Protein AF-A0A2I0CL97-F1 (afdb_monomer)

Structure (mmCIF, N/CA/C/O backbone):
data_AF-A0A2I0CL97-F1
#
_entry.id   AF-A0A2I0CL97-F1
#
loop_
_atom_site.group_PDB
_atom_site.id
_atom_site.type_symbol
_atom_site.label_atom_id
_atom_site.label_alt_id
_atom_site.label_comp_id
_atom_site.label_asym_id
_atom_site.label_entity_id
_atom_site.label_seq_id
_atom_site.pdbx_PDB_ins_code
_atom_site.Cartn_x
_atom_site.Cartn_y
_atom_site.Cartn_z
_atom_site.occupancy
_atom_site.B_iso_or_equiv
_atom_site.auth_seq_id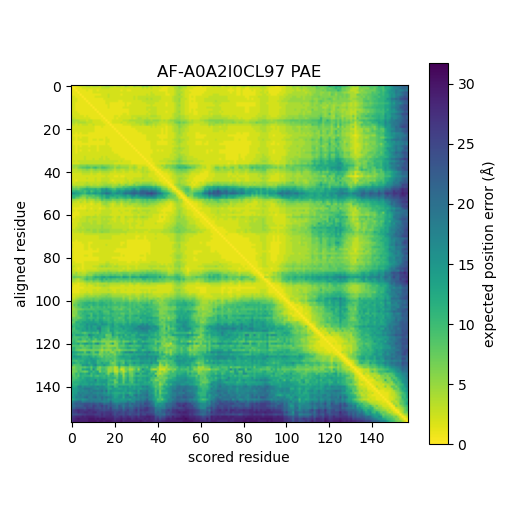
_atom_site.auth_comp_id
_atom_site.auth_asym_id
_atom_site.auth_atom_id
_atom_site.pdbx_PDB_model_num
ATOM 1 N N . MET A 1 1 ? -5.458 5.641 2.403 1.00 88.88 1 MET A N 1
ATOM 2 C CA . MET A 1 1 ? -4.136 5.171 2.868 1.00 88.88 1 MET A CA 1
ATOM 3 C C . MET A 1 1 ? -3.119 5.405 1.767 1.00 88.88 1 MET A C 1
ATOM 5 O O . MET A 1 1 ? -3.403 5.062 0.628 1.00 88.88 1 MET A O 1
ATOM 9 N N . THR A 1 2 ? -1.947 5.927 2.115 1.00 91.69 2 THR A N 1
ATOM 10 C CA . THR A 1 2 ? -0.784 6.058 1.229 1.00 91.69 2 THR A CA 1
ATOM 11 C C . THR A 1 2 ? 0.418 5.403 1.898 1.00 91.69 2 THR A C 1
ATOM 13 O O . THR A 1 2 ? 0.693 5.695 3.064 1.00 91.69 2 THR A O 1
ATOM 16 N N . ILE A 1 3 ? 1.150 4.548 1.183 1.00 94.31 3 ILE A N 1
ATOM 17 C CA . ILE A 1 3 ? 2.404 3.950 1.671 1.00 94.31 3 ILE A CA 1
ATOM 18 C C . ILE A 1 3 ? 3.510 4.252 0.671 1.00 94.31 3 ILE A C 1
ATOM 20 O O . ILE A 1 3 ? 3.466 3.815 -0.477 1.00 94.31 3 ILE A O 1
ATOM 24 N N . ARG A 1 4 ? 4.517 4.988 1.131 1.00 93.38 4 ARG A N 1
ATOM 25 C CA . ARG A 1 4 ? 5.754 5.263 0.404 1.00 93.38 4 ARG A CA 1
ATOM 26 C C . ARG A 1 4 ? 6.757 4.184 0.771 1.00 93.38 4 ARG A C 1
ATOM 28 O O . ARG A 1 4 ? 7.040 3.986 1.950 1.00 93.38 4 ARG A O 1
ATOM 35 N N . LEU A 1 5 ? 7.240 3.459 -0.229 1.00 93.56 5 LEU A N 1
ATOM 36 C CA . LEU A 1 5 ? 8.082 2.293 -0.004 1.00 93.56 5 LEU A CA 1
ATOM 37 C C . LEU A 1 5 ? 9.538 2.712 0.195 1.00 93.56 5 LEU A C 1
ATOM 39 O O . LEU A 1 5 ? 10.012 3.676 -0.411 1.00 93.56 5 LEU A O 1
ATOM 43 N N . ASP A 1 6 ? 10.269 1.959 1.013 1.00 92.44 6 ASP A N 1
ATOM 44 C CA . ASP A 1 6 ? 11.727 2.034 0.963 1.00 92.44 6 ASP A CA 1
ATOM 45 C C . ASP A 1 6 ? 12.273 1.363 -0.310 1.00 92.44 6 ASP A C 1
ATOM 47 O O . ASP A 1 6 ? 11.593 0.569 -0.971 1.00 92.44 6 ASP A O 1
ATOM 51 N N . HIS A 1 7 ? 13.522 1.684 -0.664 1.00 92.38 7 HIS A N 1
ATOM 52 C CA . HIS A 1 7 ? 14.179 1.145 -1.862 1.00 92.38 7 HIS A CA 1
ATOM 53 C C . HIS A 1 7 ? 14.179 -0.381 -1.898 1.00 92.38 7 HIS A C 1
ATOM 55 O O . HIS A 1 7 ? 13.858 -0.978 -2.921 1.00 92.38 7 HIS A O 1
ATOM 61 N N . ARG A 1 8 ? 14.489 -1.032 -0.774 1.00 93.50 8 ARG A N 1
ATOM 62 C CA . ARG A 1 8 ? 14.600 -2.493 -0.716 1.00 93.50 8 ARG A CA 1
ATOM 63 C C . ARG A 1 8 ? 13.260 -3.164 -1.008 1.00 93.50 8 ARG A C 1
ATOM 65 O O . ARG A 1 8 ? 13.212 -4.138 -1.759 1.00 93.50 8 ARG A O 1
ATOM 72 N N . THR A 1 9 ? 12.191 -2.673 -0.397 1.00 95.12 9 THR A N 1
ATOM 73 C CA . THR A 1 9 ? 10.834 -3.195 -0.550 1.00 95.12 9 THR A CA 1
ATOM 74 C C . THR A 1 9 ? 10.315 -2.929 -1.955 1.00 95.12 9 THR A C 1
ATOM 76 O O . THR A 1 9 ? 9.771 -3.836 -2.584 1.00 95.12 9 THR A O 1
ATOM 79 N N . ALA A 1 10 ? 10.533 -1.723 -2.480 1.00 93.62 10 ALA A N 1
ATOM 80 C CA . ALA A 1 10 ? 10.103 -1.360 -3.820 1.00 93.62 10 ALA A CA 1
ATOM 81 C C . ALA A 1 10 ? 10.778 -2.209 -4.907 1.00 93.62 10 ALA A C 1
ATOM 83 O O . ALA A 1 10 ? 10.079 -2.793 -5.735 1.00 93.62 10 ALA A O 1
ATOM 84 N N . THR A 1 11 ? 12.105 -2.361 -4.864 1.00 93.12 11 THR A N 1
ATOM 85 C CA . THR A 1 11 ? 12.846 -3.203 -5.816 1.00 93.12 11 THR A CA 1
ATOM 86 C C . THR A 1 11 ? 12.352 -4.648 -5.771 1.00 93.12 11 THR A C 1
ATOM 88 O O . THR A 1 11 ? 11.984 -5.213 -6.798 1.00 93.12 11 THR A O 1
ATOM 91 N N . LYS A 1 12 ? 12.215 -5.229 -4.569 1.00 94.38 12 LYS A N 1
ATOM 92 C CA . LYS A 1 12 ? 11.684 -6.594 -4.409 1.00 94.38 12 LYS A CA 1
ATOM 93 C C . LYS A 1 12 ? 10.266 -6.754 -4.953 1.00 94.38 12 LYS A C 1
ATOM 95 O O . LYS A 1 12 ? 9.942 -7.808 -5.499 1.00 94.38 12 LYS A O 1
ATOM 100 N N . ALA A 1 13 ? 9.416 -5.741 -4.789 1.00 92.81 13 ALA A N 1
ATOM 101 C CA . ALA A 1 13 ? 8.069 -5.761 -5.339 1.00 92.81 13 ALA A CA 1
ATOM 102 C C . ALA A 1 13 ? 8.103 -5.764 -6.875 1.00 92.81 13 ALA A C 1
ATOM 104 O O . ALA A 1 13 ? 7.403 -6.564 -7.497 1.00 92.81 13 ALA A O 1
ATOM 105 N N . LEU A 1 14 ? 8.926 -4.914 -7.493 1.00 90.44 14 LEU A N 1
ATOM 106 C CA . LEU A 1 14 ? 9.052 -4.831 -8.953 1.00 90.44 14 LEU A CA 1
ATOM 107 C C . LEU A 1 14 ? 9.566 -6.141 -9.567 1.00 90.44 14 LEU A C 1
ATOM 109 O O . LEU A 1 14 ? 9.022 -6.585 -10.581 1.00 90.44 14 LEU A O 1
ATOM 113 N N . ASP A 1 15 ? 10.508 -6.801 -8.893 1.00 90.38 15 ASP A N 1
ATOM 114 C CA . ASP A 1 15 ? 11.083 -8.086 -9.310 1.00 90.38 15 ASP A CA 1
ATOM 115 C C . ASP A 1 15 ? 10.166 -9.291 -9.025 1.00 90.38 15 ASP A C 1
ATOM 117 O O . ASP A 1 15 ? 10.426 -10.421 -9.457 1.00 90.38 15 ASP A O 1
ATOM 121 N N . ALA A 1 16 ? 9.071 -9.095 -8.285 1.00 89.75 16 ALA A N 1
ATOM 122 C CA . ALA A 1 16 ? 8.218 -10.193 -7.862 1.00 89.75 16 ALA A CA 1
ATOM 123 C C . ALA A 1 16 ? 7.533 -10.880 -9.055 1.00 89.75 16 ALA A C 1
ATOM 125 O O . ALA A 1 16 ? 6.811 -10.267 -9.848 1.00 89.75 16 ALA A O 1
ATOM 126 N N . LYS A 1 17 ? 7.657 -12.215 -9.126 1.00 85.88 17 LYS A N 1
ATOM 127 C CA . LYS A 1 17 ? 7.093 -13.040 -10.214 1.00 85.88 17 LYS A CA 1
ATOM 128 C C . LYS A 1 17 ? 5.592 -12.809 -10.432 1.00 85.88 17 LYS A C 1
ATOM 130 O O . LYS A 1 17 ? 5.160 -12.630 -11.571 1.00 85.88 17 LYS A O 1
ATOM 135 N N . ARG A 1 18 ? 4.816 -12.759 -9.339 1.00 81.25 18 ARG A N 1
ATOM 136 C CA . ARG A 1 18 ? 3.354 -12.529 -9.339 1.00 81.25 18 ARG A CA 1
ATOM 137 C C . ARG A 1 18 ? 2.963 -11.048 -9.479 1.00 81.25 18 ARG A C 1
ATOM 139 O O . ARG A 1 18 ? 1.779 -10.728 -9.452 1.00 81.25 18 ARG A O 1
ATOM 146 N N . GLY A 1 19 ? 3.941 -10.162 -9.658 1.00 84.19 19 GLY A N 1
ATOM 147 C CA . GLY A 1 19 ? 3.767 -8.719 -9.770 1.00 84.19 19 GLY A CA 1
ATOM 148 C C . GLY A 1 19 ? 3.870 -7.981 -8.429 1.00 84.19 19 GLY A C 1
ATOM 149 O O . GLY A 1 19 ? 3.646 -8.581 -7.373 1.00 84.19 19 GLY A O 1
ATOM 150 N N . PRO A 1 20 ? 4.179 -6.672 -8.476 1.00 89.62 20 PRO A N 1
ATOM 151 C CA . PRO A 1 20 ? 4.404 -5.851 -7.288 1.00 89.62 20 PRO A CA 1
ATOM 152 C C . PRO A 1 20 ? 3.162 -5.735 -6.412 1.00 89.62 20 PRO A C 1
ATOM 154 O O . PRO A 1 20 ? 3.270 -5.846 -5.196 1.00 89.62 20 PRO A O 1
ATOM 157 N N . ALA A 1 21 ? 1.980 -5.607 -7.017 1.00 88.81 21 ALA A N 1
ATOM 158 C CA . ALA A 1 21 ? 0.724 -5.485 -6.288 1.00 88.81 21 ALA A CA 1
ATOM 159 C C . ALA A 1 21 ? 0.457 -6.729 -5.418 1.00 88.81 21 ALA A C 1
ATOM 161 O O . ALA A 1 21 ? 0.301 -6.622 -4.208 1.00 88.81 21 ALA A O 1
ATOM 162 N N . ASN A 1 22 ? 0.552 -7.935 -5.990 1.00 87.19 22 ASN A N 1
ATOM 163 C CA . ASN A 1 22 ? 0.417 -9.183 -5.226 1.00 87.19 22 ASN A CA 1
ATOM 164 C C . ASN A 1 22 ? 1.483 -9.335 -4.130 1.00 87.19 22 ASN A C 1
ATOM 166 O O . ASN A 1 22 ? 1.195 -9.838 -3.044 1.00 87.19 22 ASN A O 1
ATOM 170 N N . HIS A 1 23 ? 2.724 -8.927 -4.408 1.00 92.25 23 HIS A N 1
ATOM 171 C CA . HIS A 1 23 ? 3.802 -8.994 -3.424 1.00 92.25 23 HIS A CA 1
ATOM 172 C C . HIS A 1 23 ? 3.514 -8.106 -2.209 1.00 92.25 23 HIS A C 1
ATOM 174 O O . HIS A 1 23 ? 3.578 -8.573 -1.069 1.00 92.25 23 HIS A O 1
ATOM 180 N N . LEU A 1 24 ? 3.158 -6.847 -2.466 1.00 94.81 24 LEU A N 1
ATOM 181 C CA . LEU A 1 24 ? 2.866 -5.848 -1.443 1.00 94.81 24 LEU A CA 1
ATOM 182 C C . LEU A 1 24 ? 1.593 -6.193 -0.670 1.00 94.81 24 LEU A C 1
ATOM 184 O O . LEU A 1 24 ? 1.606 -6.132 0.556 1.00 94.81 24 LEU A O 1
ATOM 188 N N . ALA A 1 25 ? 0.543 -6.658 -1.352 1.00 92.25 25 ALA A N 1
ATOM 189 C CA . ALA A 1 25 ? -0.675 -7.142 -0.709 1.00 92.25 25 ALA A CA 1
ATOM 190 C C . ALA A 1 25 ? -0.376 -8.252 0.304 1.00 9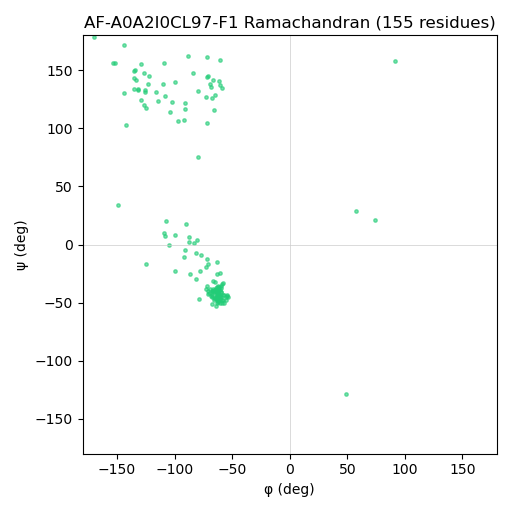2.25 25 ALA A C 1
ATOM 192 O O . ALA A 1 25 ? -0.822 -8.179 1.446 1.00 92.25 25 ALA A O 1
ATOM 193 N N . GLY A 1 26 ? 0.463 -9.225 -0.068 1.00 93.44 26 GLY A N 1
ATOM 194 C CA . GLY A 1 26 ? 0.866 -10.291 0.844 1.00 93.44 26 GLY A CA 1
ATOM 195 C C . GLY A 1 26 ? 1.630 -9.782 2.072 1.00 93.44 26 GLY A C 1
ATOM 196 O O . GLY A 1 26 ? 1.468 -10.337 3.157 1.00 93.44 26 GLY A O 1
ATOM 197 N N . ILE A 1 27 ? 2.458 -8.740 1.934 1.00 96.56 27 ILE A N 1
ATOM 198 C CA . ILE A 1 27 ? 3.126 -8.111 3.086 1.00 96.56 27 ILE A CA 1
ATOM 199 C C . ILE A 1 27 ? 2.092 -7.416 3.974 1.00 96.56 27 ILE A C 1
ATOM 201 O O . ILE A 1 27 ? 2.056 -7.697 5.168 1.00 96.56 27 ILE A O 1
ATOM 205 N N . ILE A 1 28 ? 1.227 -6.576 3.397 1.00 95.69 28 ILE A N 1
ATOM 206 C CA . ILE A 1 28 ? 0.196 -5.826 4.129 1.00 95.69 28 ILE A CA 1
ATOM 207 C C . ILE A 1 28 ? -0.720 -6.786 4.894 1.00 95.69 28 ILE A C 1
ATOM 209 O O . ILE A 1 28 ? -0.879 -6.643 6.102 1.00 95.69 28 ILE A O 1
ATOM 213 N N . GLN A 1 29 ? -1.254 -7.811 4.228 1.00 93.88 29 GLN A N 1
ATOM 214 C CA . GLN A 1 29 ? -2.145 -8.800 4.837 1.00 93.88 29 GLN A CA 1
ATOM 215 C C . GLN A 1 29 ? -1.475 -9.544 5.994 1.00 93.88 29 GLN A C 1
ATOM 217 O O . GLN A 1 29 ? -2.068 -9.665 7.061 1.00 93.88 29 GLN A O 1
ATOM 222 N N . ARG A 1 30 ? -0.222 -9.997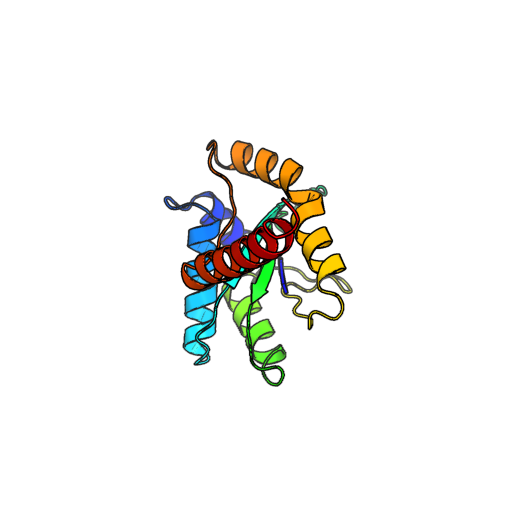 5.836 1.00 96.38 30 ARG A N 1
ATOM 223 C CA . ARG A 1 30 ? 0.514 -10.644 6.937 1.00 96.38 30 ARG A CA 1
ATOM 224 C C . ARG A 1 30 ? 0.774 -9.688 8.098 1.00 96.38 30 ARG A C 1
ATOM 226 O O . ARG A 1 30 ? 0.725 -10.117 9.246 1.00 96.38 30 ARG A O 1
ATOM 233 N N . THR A 1 31 ? 1.068 -8.421 7.817 1.00 97.56 31 THR A N 1
ATOM 234 C CA . THR A 1 31 ? 1.281 -7.402 8.851 1.00 97.56 31 THR A CA 1
ATOM 235 C C . THR A 1 31 ? -0.001 -7.138 9.635 1.00 97.56 31 THR A C 1
ATOM 237 O O . THR A 1 31 ? 0.035 -7.158 10.859 1.00 97.56 31 THR A O 1
ATOM 240 N N . LEU A 1 32 ? -1.139 -6.979 8.958 1.00 95.38 32 LEU A N 1
ATOM 241 C CA . LEU A 1 32 ? -2.438 -6.776 9.607 1.00 95.38 32 LEU A CA 1
ATOM 242 C C . LEU A 1 32 ? -2.896 -8.020 10.382 1.00 95.38 32 LEU A C 1
ATOM 244 O O . LEU A 1 32 ? -3.346 -7.901 11.519 1.00 95.38 32 LEU A O 1
ATOM 248 N N . ALA A 1 33 ? -2.682 -9.218 9.834 1.00 95.50 33 ALA A N 1
ATOM 249 C CA . ALA A 1 33 ? -3.012 -10.470 10.511 1.00 95.50 33 ALA A CA 1
ATOM 250 C C . ALA A 1 33 ? -2.238 -10.650 11.829 1.00 95.50 33 ALA A C 1
ATOM 252 O O . ALA A 1 33 ? -2.811 -11.114 12.811 1.00 95.50 33 ALA A O 1
ATOM 253 N N . LYS A 1 34 ? -0.965 -10.225 11.897 1.00 97.56 34 LYS A N 1
ATOM 254 C CA . LYS A 1 34 ? -0.179 -10.221 13.150 1.00 97.56 34 LYS A CA 1
ATOM 255 C C . LYS A 1 34 ? -0.762 -9.303 14.225 1.00 97.56 34 LYS A C 1
ATOM 257 O O . LYS A 1 34 ? -0.531 -9.540 15.403 1.00 97.56 34 LYS A O 1
ATOM 262 N N . LEU A 1 35 ? -1.513 -8.282 13.822 1.00 96.69 35 LEU A N 1
ATOM 263 C CA . LEU A 1 35 ? -2.252 -7.398 14.720 1.00 96.69 35 LEU A CA 1
ATOM 264 C C . LEU A 1 35 ? -3.657 -7.937 15.046 1.00 96.69 35 LEU A C 1
ATOM 266 O O . LEU A 1 35 ? -4.422 -7.264 15.733 1.00 96.69 35 LEU A O 1
ATOM 270 N N . GLY A 1 36 ? -4.036 -9.116 14.542 1.00 96.44 36 GLY A N 1
ATOM 271 C CA . GLY A 1 36 ? -5.390 -9.659 14.675 1.00 96.44 36 GLY A CA 1
ATOM 272 C C . GLY A 1 36 ? -6.426 -8.964 13.786 1.00 96.44 36 GLY A C 1
ATOM 273 O O . GLY A 1 36 ? -7.615 -9.014 14.084 1.00 96.44 36 GLY A O 1
ATOM 274 N N . ILE A 1 37 ? -5.998 -8.287 12.715 1.00 92.75 37 ILE A N 1
ATOM 27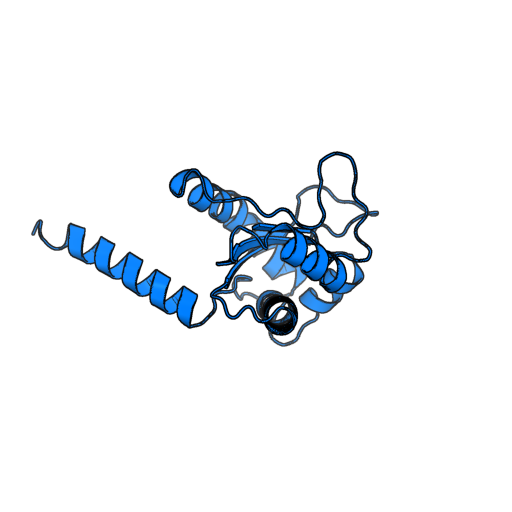5 C CA . ILE A 1 37 ? -6.880 -7.569 11.790 1.00 92.75 37 ILE A CA 1
ATOM 276 C C . ILE A 1 37 ? -7.017 -8.381 10.499 1.00 92.75 37 ILE A C 1
ATOM 278 O O . ILE A 1 37 ? -6.060 -8.528 9.739 1.00 92.75 37 ILE A O 1
ATOM 282 N N . SER A 1 38 ? -8.230 -8.872 10.239 1.00 87.25 38 SER A N 1
ATOM 283 C CA . SER A 1 38 ? -8.638 -9.407 8.938 1.00 87.25 38 SER A CA 1
ATOM 284 C C . SER A 1 38 ? -9.491 -8.360 8.230 1.00 87.25 38 SER A C 1
ATOM 286 O O . SER A 1 38 ? -10.483 -7.896 8.791 1.00 87.25 38 SER A O 1
ATOM 288 N N . THR A 1 39 ? -9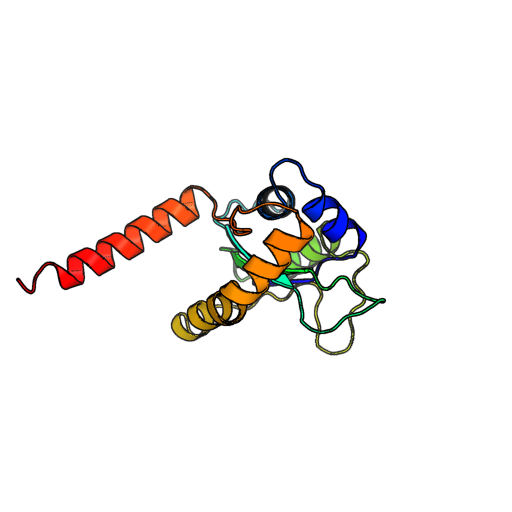.081 -7.938 7.035 1.00 80.81 39 THR A N 1
ATOM 289 C CA . THR A 1 39 ? -9.739 -6.844 6.314 1.00 80.81 39 THR A CA 1
ATOM 290 C C . THR A 1 39 ? -9.597 -6.970 4.809 1.00 80.81 39 THR A C 1
ATOM 292 O O . THR A 1 39 ? -8.617 -7.509 4.290 1.00 80.81 39 THR A O 1
ATOM 295 N N . ASP A 1 40 ? -10.548 -6.343 4.129 1.00 78.12 40 ASP A N 1
ATOM 296 C CA . ASP A 1 40 ? -10.490 -6.025 2.714 1.00 78.12 40 ASP A CA 1
ATOM 297 C C . ASP A 1 40 ? -9.470 -4.913 2.455 1.00 78.12 40 ASP A C 1
ATOM 299 O O . ASP A 1 40 ? -9.276 -4.005 3.277 1.00 78.12 40 ASP A O 1
ATOM 303 N N . LEU A 1 41 ? -8.806 -5.008 1.307 1.00 83.31 41 LEU A N 1
ATOM 304 C CA . LEU A 1 41 ? -7.788 -4.070 0.854 1.00 83.31 41 LEU A CA 1
ATOM 305 C C . LEU A 1 41 ? -7.909 -3.910 -0.663 1.00 83.31 41 LEU A C 1
ATOM 307 O O . LEU A 1 41 ? -7.891 -4.897 -1.402 1.00 83.31 41 LEU A O 1
ATOM 311 N N . ALA A 1 42 ? -7.954 -2.661 -1.114 1.00 83.25 42 ALA A N 1
ATOM 312 C CA . ALA A 1 42 ? -7.832 -2.298 -2.520 1.00 83.25 42 ALA A CA 1
ATOM 313 C C . ALA A 1 42 ? -6.816 -1.166 -2.658 1.00 83.25 42 ALA A C 1
ATOM 315 O O . ALA A 1 42 ? -6.861 -0.205 -1.888 1.00 83.25 42 ALA A O 1
ATOM 316 N N . PHE A 1 43 ? -5.891 -1.278 -3.608 1.00 86.38 43 PHE A N 1
ATOM 317 C CA . PHE A 1 43 ? -4.906 -0.234 -3.870 1.00 86.38 43 PHE A CA 1
ATOM 318 C C . PHE A 1 43 ? -4.399 -0.255 -5.311 1.00 86.38 43 PHE A C 1
ATOM 320 O O . PHE A 1 43 ? -4.369 -1.293 -5.975 1.00 86.38 43 PHE A O 1
ATOM 327 N N . ASN A 1 44 ? -3.923 0.902 -5.750 1.00 84.50 44 ASN A N 1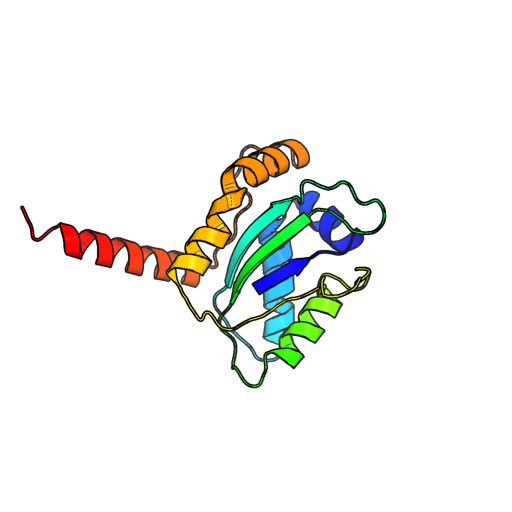
ATOM 328 C CA . ASN A 1 44 ? -3.145 1.074 -6.964 1.00 84.50 44 ASN A CA 1
ATOM 329 C C . ASN A 1 44 ? -1.687 1.405 -6.618 1.00 84.50 44 ASN A C 1
ATOM 331 O O . ASN A 1 44 ? -1.370 1.885 -5.525 1.00 84.50 44 ASN A O 1
ATOM 335 N N . LEU A 1 45 ? -0.789 1.111 -7.555 1.00 87.69 45 LEU A N 1
ATOM 336 C CA . LEU A 1 45 ? 0.619 1.487 -7.469 1.00 87.69 45 LEU A CA 1
ATOM 337 C C . LEU A 1 45 ? 0.878 2.732 -8.306 1.00 87.69 45 LEU A C 1
ATOM 339 O O . LEU A 1 45 ? 0.386 2.845 -9.428 1.00 87.69 45 LEU A O 1
ATOM 343 N N . GLU A 1 46 ? 1.702 3.628 -7.776 1.00 84.75 46 GLU A N 1
ATOM 344 C CA . GLU A 1 46 ? 2.039 4.898 -8.409 1.00 84.75 46 GLU A CA 1
ATOM 345 C C . GLU A 1 46 ? 3.536 5.184 -8.350 1.00 84.75 46 GLU A C 1
ATOM 347 O O . GLU A 1 46 ? 4.243 4.777 -7.424 1.00 84.75 46 GLU A O 1
ATOM 352 N N . TYR A 1 47 ? 4.019 5.916 -9.354 1.00 82.75 47 TYR A N 1
ATOM 353 C CA . TYR A 1 47 ? 5.360 6.492 -9.365 1.00 82.75 47 TYR A CA 1
ATOM 354 C C . TYR A 1 47 ? 5.253 7.998 -9.188 1.00 82.75 47 TYR A C 1
ATOM 356 O O . TYR A 1 47 ? 4.551 8.664 -9.943 1.00 82.75 47 TYR A O 1
ATOM 364 N N . THR A 1 48 ? 5.986 8.560 -8.229 1.00 76.25 48 THR A N 1
ATOM 365 C CA . THR A 1 48 ? 6.130 10.016 -8.179 1.00 76.25 48 THR A CA 1
ATOM 366 C C . THR A 1 48 ? 6.963 10.492 -9.366 1.00 76.25 48 THR A C 1
ATOM 368 O O . THR A 1 48 ? 8.035 9.942 -9.621 1.00 76.25 48 THR A O 1
ATOM 371 N N . HIS A 1 49 ? 6.530 11.569 -10.024 1.00 63.81 49 HIS A N 1
ATOM 372 C CA . HIS A 1 49 ? 7.243 12.185 -11.156 1.00 63.81 49 HIS A CA 1
ATOM 373 C C . HIS A 1 49 ? 8.628 12.753 -10.792 1.00 63.81 49 HIS A C 1
ATOM 375 O O . HIS A 1 49 ? 9.441 13.019 -11.673 1.00 63.81 49 HIS A O 1
ATOM 381 N N . CYS A 1 50 ? 8.928 12.921 -9.500 1.00 61.78 50 CYS A N 1
ATOM 382 C CA . CYS A 1 50 ? 10.215 13.425 -9.032 1.00 61.78 50 CYS A CA 1
ATOM 383 C C . CYS A 1 50 ? 11.203 12.279 -8.780 1.00 61.78 50 CYS A C 1
ATOM 385 O O . CYS A 1 50 ? 11.004 11.462 -7.879 1.00 61.78 50 CYS A O 1
ATOM 387 N N . ALA A 1 51 ? 12.302 12.258 -9.536 1.00 58.50 51 ALA A N 1
ATOM 388 C CA . ALA A 1 51 ? 13.432 11.380 -9.264 1.00 58.50 51 ALA A CA 1
ATOM 389 C C . ALA A 1 51 ? 14.091 11.785 -7.934 1.00 58.50 51 ALA A C 1
ATOM 391 O O . ALA A 1 51 ? 14.631 12.881 -7.801 1.00 58.50 51 ALA A O 1
ATOM 392 N N . SER A 1 52 ? 14.042 10.898 -6.942 1.00 68.62 52 SER A N 1
ATOM 393 C CA . SER A 1 52 ? 14.791 11.028 -5.694 1.00 68.62 52 SER A CA 1
ATOM 394 C C . SER A 1 52 ? 15.787 9.880 -5.604 1.00 68.62 52 SER A C 1
ATOM 396 O O . SER A 1 52 ? 15.431 8.722 -5.806 1.00 68.62 52 SER A O 1
ATOM 398 N N . THR A 1 53 ? 17.044 10.193 -5.298 1.00 73.75 53 THR A N 1
ATOM 399 C CA . THR A 1 53 ? 18.039 9.175 -4.928 1.00 73.75 53 THR A CA 1
ATOM 400 C C . THR A 1 53 ? 17.841 8.711 -3.485 1.00 73.75 53 THR A C 1
ATOM 402 O O . THR A 1 53 ? 18.232 7.604 -3.127 1.00 73.75 53 THR A O 1
ATOM 405 N N . GLU A 1 54 ? 17.194 9.537 -2.657 1.00 81.75 54 GLU A N 1
ATOM 406 C CA . GLU A 1 54 ? 16.996 9.282 -1.233 1.00 81.75 54 GLU A CA 1
ATOM 407 C C . GLU A 1 54 ? 15.857 8.286 -0.979 1.00 81.75 54 GLU A C 1
ATOM 409 O O . GLU A 1 54 ? 16.034 7.333 -0.223 1.00 81.75 54 GLU A O 1
ATOM 414 N N . ASN A 1 55 ? 14.712 8.472 -1.638 1.00 86.38 55 ASN A N 1
ATOM 415 C CA . ASN A 1 55 ? 13.536 7.617 -1.490 1.00 86.38 55 ASN A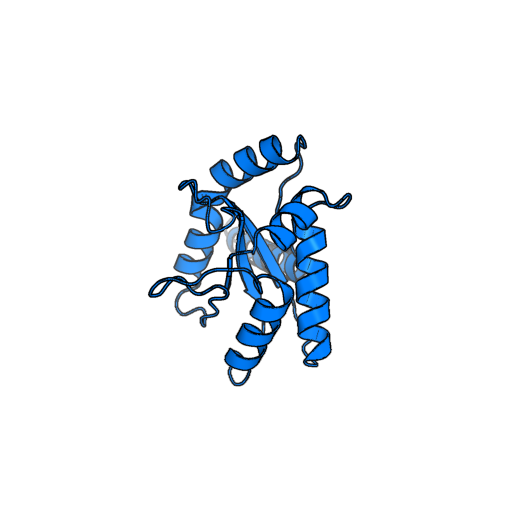 CA 1
ATOM 416 C C . ASN A 1 55 ? 13.125 7.026 -2.838 1.00 86.38 55 ASN A C 1
ATOM 418 O O . ASN A 1 55 ? 13.215 7.688 -3.870 1.00 86.38 55 ASN A O 1
ATOM 422 N N . HIS A 1 56 ? 12.626 5.794 -2.824 1.00 89.38 56 HIS A N 1
ATOM 423 C CA . HIS A 1 56 ? 12.128 5.167 -4.038 1.00 89.38 56 HIS A CA 1
ATOM 424 C C . HIS A 1 56 ? 10.823 5.854 -4.499 1.00 89.38 56 HIS A C 1
ATOM 426 O O . HIS A 1 56 ? 9.965 6.137 -3.660 1.00 89.38 56 HIS A O 1
ATOM 432 N N . PRO A 1 57 ? 10.627 6.116 -5.807 1.00 88.50 57 PRO A N 1
ATOM 433 C CA . PRO A 1 57 ? 9.438 6.822 -6.305 1.00 88.50 57 PRO A CA 1
ATOM 434 C C . PRO A 1 57 ? 8.150 5.980 -6.262 1.00 88.50 57 PRO A C 1
ATOM 436 O O . PRO A 1 57 ? 7.047 6.527 -6.313 1.00 88.50 57 PRO A O 1
ATOM 439 N N . LEU A 1 58 ? 8.283 4.651 -6.185 1.00 89.50 58 LEU A N 1
ATOM 440 C CA . LEU A 1 58 ? 7.153 3.726 -6.049 1.00 89.50 58 LEU A CA 1
ATOM 441 C C . LEU A 1 58 ? 6.464 3.886 -4.692 1.00 89.50 58 LEU A C 1
ATOM 443 O O . LEU A 1 58 ? 7.077 3.738 -3.633 1.00 89.50 58 LEU A O 1
ATOM 447 N N . HIS A 1 59 ? 5.163 4.104 -4.746 1.00 90.50 59 HIS A N 1
ATOM 448 C CA . HIS A 1 59 ? 4.280 4.156 -3.596 1.00 90.50 59 HIS A CA 1
ATOM 449 C C . HIS A 1 59 ? 2.927 3.542 -3.968 1.00 90.50 59 HIS A C 1
ATOM 451 O O . HIS A 1 59 ? 2.683 3.194 -5.123 1.00 90.50 59 HIS A O 1
ATOM 457 N N . LEU A 1 60 ? 2.065 3.354 -2.976 1.00 90.94 60 LEU A N 1
ATOM 458 C CA . LEU A 1 60 ? 0.708 2.857 -3.180 1.00 90.94 60 LEU A CA 1
ATOM 459 C C . LEU A 1 60 ? -0.309 3.784 -2.534 1.00 90.94 60 LEU A C 1
ATOM 461 O O . LEU A 1 60 ? -0.048 4.338 -1.460 1.00 90.94 60 LEU A O 1
ATOM 465 N N . HIS A 1 61 ? -1.480 3.871 -3.154 1.00 87.50 61 HIS A N 1
ATOM 466 C CA . HIS A 1 61 ? -2.665 4.505 -2.586 1.00 87.50 61 HIS A CA 1
ATOM 467 C C . HIS A 1 61 ? -3.805 3.509 -2.561 1.00 87.50 61 HIS A C 1
ATOM 469 O O . HIS A 1 61 ? -3.987 2.734 -3.492 1.00 87.50 61 HIS A O 1
ATOM 475 N N . GLY A 1 62 ? -4.566 3.493 -1.475 1.00 84.81 62 GLY A N 1
ATOM 476 C CA . GLY A 1 62 ? -5.626 2.510 -1.324 1.00 84.81 62 GLY A CA 1
ATOM 477 C C . GLY A 1 62 ? -6.562 2.744 -0.153 1.00 84.81 62 GLY A C 1
ATOM 478 O O . GLY A 1 62 ? -6.398 3.683 0.637 1.00 84.81 62 GLY A O 1
ATOM 479 N N . ILE A 1 63 ? -7.541 1.849 -0.051 1.00 83.44 63 ILE A N 1
ATOM 480 C CA . ILE A 1 63 ? -8.487 1.729 1.059 1.00 83.44 63 ILE A CA 1
ATOM 481 C C . ILE A 1 63 ? -8.181 0.453 1.818 1.00 83.44 63 ILE A C 1
ATOM 483 O O . ILE A 1 63 ? -7.972 -0.605 1.227 1.00 83.44 63 ILE A O 1
ATOM 487 N N . VAL A 1 64 ? -8.226 0.565 3.138 1.00 85.25 64 VAL A N 1
ATOM 488 C CA . VAL A 1 64 ? -8.215 -0.561 4.061 1.00 85.25 64 VAL A CA 1
ATOM 489 C C . VAL A 1 64 ? -9.272 -0.311 5.136 1.00 85.25 64 VAL A C 1
ATOM 491 O O . VAL A 1 64 ? -9.466 0.836 5.547 1.00 85.25 64 VAL A O 1
ATOM 494 N N . ARG A 1 65 ? -9.963 -1.360 5.589 1.00 84.75 65 ARG A N 1
ATOM 495 C CA . ARG A 1 65 ? -10.942 -1.274 6.679 1.00 84.75 65 ARG A CA 1
ATOM 496 C C . ARG A 1 65 ? -10.285 -1.686 7.998 1.00 84.75 65 ARG A C 1
ATOM 498 O O . ARG A 1 65 ? -10.043 -2.856 8.255 1.00 84.75 65 ARG A O 1
ATOM 505 N N . ILE A 1 66 ? -10.011 -0.721 8.867 1.00 88.31 66 ILE A N 1
ATOM 506 C CA . ILE A 1 66 ? -9.394 -0.980 10.177 1.00 88.31 66 ILE A CA 1
ATOM 507 C C . ILE A 1 66 ? -10.191 -0.317 11.306 1.00 88.31 66 ILE A C 1
ATOM 509 O O . ILE A 1 66 ? -10.885 0.669 11.047 1.00 88.31 66 ILE A O 1
ATOM 513 N N . PRO A 1 67 ? -10.103 -0.824 12.550 1.00 89.00 67 PRO A N 1
ATOM 514 C CA . PRO A 1 67 ? -10.656 -0.138 13.715 1.00 89.00 67 PRO A CA 1
ATOM 515 C C . PRO A 1 67 ? -10.042 1.258 13.883 1.00 89.00 67 PRO A C 1
ATOM 517 O O . PRO A 1 67 ? -8.827 1.429 13.753 1.00 89.00 67 PRO A O 1
ATOM 520 N N . ALA A 1 68 ? -10.882 2.261 14.150 1.00 88.25 68 ALA A N 1
ATOM 521 C CA . ALA A 1 68 ? -10.467 3.666 14.199 1.00 88.25 68 ALA A CA 1
ATOM 522 C C . ALA A 1 68 ? -9.470 3.955 15.337 1.00 88.25 68 ALA A C 1
ATOM 524 O O . ALA A 1 68 ? -8.566 4.771 15.185 1.00 88.25 68 ALA A O 1
ATOM 525 N N . ASP A 1 69 ? -9.596 3.239 16.449 1.00 94.00 69 ASP A N 1
ATOM 526 C CA . ASP A 1 69 ? -8.712 3.292 17.614 1.00 94.00 69 ASP A CA 1
ATOM 527 C C . ASP A 1 69 ? -7.335 2.651 17.368 1.00 94.00 69 ASP A C 1
ATOM 529 O O . ASP A 1 69 ? -6.404 2.866 18.142 1.00 94.00 69 ASP A O 1
ATOM 533 N N . ARG A 1 70 ? -7.168 1.910 16.263 1.00 95.31 70 ARG A N 1
ATOM 534 C CA . ARG A 1 70 ? -5.934 1.178 15.930 1.00 95.31 70 ARG A CA 1
ATOM 535 C C . ARG A 1 70 ? -5.149 1.772 14.761 1.00 95.31 70 ARG A C 1
ATOM 537 O O . ARG A 1 70 ? -4.192 1.158 14.290 1.00 95.31 70 ARG A O 1
ATOM 544 N N . ILE A 1 71 ? -5.516 2.968 14.289 1.00 93.88 71 ILE A N 1
ATOM 545 C CA . ILE A 1 71 ? -4.864 3.622 13.140 1.00 93.88 71 ILE A CA 1
ATOM 546 C C . ILE A 1 71 ? -3.352 3.762 13.351 1.00 93.88 71 ILE A C 1
ATOM 548 O O . ILE A 1 71 ? -2.578 3.401 12.466 1.00 93.88 71 ILE A O 1
ATOM 552 N N . GLU A 1 72 ? -2.918 4.245 14.517 1.00 95.38 72 GLU A N 1
ATOM 553 C CA . GLU A 1 72 ? -1.492 4.460 14.795 1.00 95.38 72 GLU A CA 1
ATOM 554 C C . GLU A 1 72 ? -0.699 3.154 14.894 1.00 95.38 72 GLU A C 1
ATOM 556 O O . GLU A 1 72 ? 0.395 3.049 14.339 1.00 95.38 72 GLU A O 1
ATOM 561 N N . GLU A 1 73 ? -1.268 2.126 15.521 1.00 97.50 73 GLU A N 1
ATOM 562 C CA . GLU A 1 73 ? -0.654 0.798 15.597 1.00 97.50 73 GLU A CA 1
ATOM 563 C C . GLU A 1 73 ? -0.455 0.200 14.196 1.00 97.50 73 GLU A C 1
ATOM 565 O O . GLU A 1 73 ? 0.641 -0.248 13.845 1.00 97.50 73 GLU A O 1
ATOM 570 N N . VAL A 1 74 ? -1.490 0.274 13.353 1.00 96.81 74 VAL A N 1
ATOM 571 C CA . VAL A 1 74 ? -1.426 -0.166 11.955 1.00 96.81 74 VAL A CA 1
ATOM 572 C C . VAL A 1 74 ? -0.396 0.650 11.174 1.00 96.81 74 VAL A C 1
ATOM 574 O O . VAL A 1 74 ? 0.403 0.079 10.428 1.00 96.81 74 VAL A O 1
ATOM 577 N N . ARG A 1 75 ? -0.363 1.975 11.361 1.00 96.50 75 ARG A N 1
ATOM 578 C CA . ARG A 1 75 ? 0.596 2.871 10.702 1.00 96.50 75 ARG A CA 1
ATOM 579 C C . ARG A 1 75 ? 2.038 2.472 11.011 1.00 96.50 75 ARG A C 1
ATOM 581 O O . ARG A 1 75 ? 2.851 2.365 10.090 1.00 96.50 75 ARG A O 1
ATOM 588 N N . LEU A 1 76 ? 2.354 2.233 12.283 1.00 97.12 76 LEU A N 1
ATOM 589 C CA . LEU A 1 76 ? 3.695 1.848 12.728 1.00 97.12 76 LEU A CA 1
ATOM 590 C C . LEU A 1 76 ? 4.091 0.457 12.222 1.00 97.12 76 LEU A C 1
ATOM 592 O O . LEU A 1 76 ? 5.200 0.286 11.710 1.00 97.12 76 LEU A O 1
ATOM 596 N N . ALA A 1 77 ? 3.181 -0.517 12.289 1.00 97.94 77 ALA A N 1
ATOM 597 C CA . ALA A 1 77 ? 3.437 -1.869 11.802 1.00 97.94 77 ALA A CA 1
ATOM 598 C C . ALA A 1 77 ? 3.683 -1.898 10.284 1.00 97.94 77 ALA A C 1
ATOM 600 O O . ALA A 1 77 ? 4.631 -2.530 9.812 1.00 97.94 77 ALA A O 1
ATOM 601 N N . LEU A 1 78 ? 2.873 -1.170 9.507 1.00 97.56 78 LEU A N 1
ATOM 602 C CA . LEU A 1 78 ? 3.062 -1.051 8.060 1.00 97.56 78 LEU A CA 1
ATOM 603 C C . LEU A 1 78 ? 4.352 -0.308 7.716 1.00 97.56 78 LEU A C 1
ATOM 605 O O . LEU A 1 78 ? 5.053 -0.727 6.796 1.00 97.56 78 LEU A O 1
ATOM 609 N N . ARG A 1 79 ? 4.709 0.740 8.471 1.00 96.81 79 ARG A N 1
ATOM 610 C CA . ARG A 1 79 ? 5.988 1.436 8.291 1.00 96.81 79 ARG A CA 1
ATOM 611 C C . ARG A 1 79 ? 7.151 0.471 8.479 1.00 96.81 79 ARG A C 1
ATOM 613 O O . ARG A 1 79 ? 8.015 0.406 7.615 1.00 96.81 79 ARG A O 1
ATOM 620 N N . SER A 1 80 ? 7.155 -0.289 9.572 1.00 97.31 80 SER A N 1
ATOM 621 C CA . SER A 1 80 ? 8.206 -1.274 9.845 1.00 97.31 80 SER A CA 1
ATOM 622 C C . SER A 1 80 ? 8.295 -2.344 8.749 1.00 97.31 80 SER A C 1
ATOM 624 O O . SER A 1 80 ? 9.389 -2.765 8.394 1.00 97.31 80 SER A O 1
ATOM 626 N N . ALA A 1 81 ? 7.164 -2.758 8.173 1.00 97.38 81 ALA A N 1
ATOM 627 C CA . ALA A 1 81 ? 7.134 -3.820 7.171 1.00 97.38 81 ALA A CA 1
ATOM 628 C C . ALA A 1 81 ? 7.501 -3.378 5.741 1.00 97.38 81 ALA A C 1
ATOM 630 O O . ALA A 1 81 ? 7.956 -4.212 4.958 1.00 97.38 81 ALA A O 1
ATOM 631 N N . LEU A 1 82 ? 7.235 -2.121 5.372 1.00 96.88 82 LEU A N 1
ATOM 632 C CA . LEU A 1 82 ? 7.267 -1.662 3.971 1.00 96.88 82 LEU A CA 1
ATOM 633 C C . LEU A 1 82 ? 8.188 -0.462 3.718 1.00 96.88 82 LEU A C 1
ATOM 635 O O . LEU A 1 82 ? 8.478 -0.134 2.565 1.00 96.88 82 LEU A O 1
ATOM 639 N N . ALA A 1 83 ? 8.576 0.238 4.779 1.00 95.31 83 ALA A N 1
ATOM 640 C CA . ALA A 1 83 ? 9.189 1.553 4.698 1.00 95.31 83 ALA A CA 1
ATOM 641 C C . ALA A 1 83 ? 10.178 1.793 5.852 1.00 95.31 83 ALA A C 1
ATOM 643 O O . ALA A 1 83 ? 10.302 2.914 6.350 1.00 95.31 83 ALA A O 1
ATOM 644 N N . GLU A 1 84 ? 10.874 0.743 6.294 1.00 94.62 84 GLU A N 1
ATOM 645 C CA . GLU A 1 84 ? 11.866 0.815 7.372 1.00 94.62 84 GLU A CA 1
ATOM 646 C C . GLU A 1 84 ? 13.001 1.769 6.982 1.00 94.62 84 GLU A C 1
ATOM 648 O O . GLU A 1 84 ? 13.393 2.638 7.760 1.00 94.62 84 GLU A O 1
ATOM 653 N N . GLY A 1 85 ? 13.460 1.662 5.731 1.00 92.19 85 GLY A N 1
ATOM 654 C CA . GLY A 1 85 ? 14.495 2.529 5.168 1.00 92.19 85 GLY A CA 1
ATOM 655 C C . GLY A 1 85 ? 13.990 3.872 4.628 1.00 92.19 85 GLY A C 1
ATOM 656 O O . GLY A 1 85 ? 14.792 4.634 4.087 1.00 92.19 85 GLY A O 1
ATOM 657 N N . TYR A 1 86 ? 12.688 4.169 4.718 1.00 92.00 86 TYR A N 1
ATOM 658 C CA . TYR A 1 86 ? 12.126 5.396 4.152 1.00 92.00 86 TYR A CA 1
ATOM 659 C C . TYR A 1 86 ? 12.525 6.619 4.982 1.00 92.00 86 TYR A C 1
ATOM 661 O O . TYR A 1 86 ? 12.269 6.700 6.191 1.00 92.00 86 TYR A O 1
ATOM 669 N N . ARG A 1 87 ? 13.099 7.622 4.314 1.00 89.88 87 ARG A N 1
ATOM 670 C CA . ARG A 1 87 ? 13.518 8.870 4.952 1.00 89.88 87 ARG A CA 1
ATOM 671 C C . ARG A 1 87 ? 12.408 9.904 4.879 1.00 89.88 87 ARG A C 1
ATOM 673 O O . ARG A 1 87 ? 12.130 10.491 3.835 1.00 89.88 87 ARG A O 1
ATOM 680 N N . GLN A 1 88 ? 11.790 10.137 6.029 1.00 87.56 88 GLN A N 1
ATOM 681 C CA . GLN A 1 88 ? 10.720 11.110 6.187 1.00 87.56 88 GLN A CA 1
ATOM 682 C C . GLN A 1 88 ? 11.278 12.532 6.307 1.00 87.56 88 GLN A C 1
ATOM 684 O O . GLN A 1 88 ? 12.178 12.800 7.103 1.00 87.56 88 GLN A O 1
ATOM 689 N N . ARG A 1 89 ? 10.698 13.454 5.536 1.00 82.38 89 ARG A N 1
ATOM 690 C CA . ARG A 1 89 ? 10.960 14.897 5.603 1.00 82.38 89 ARG A CA 1
ATOM 691 C C . ARG A 1 89 ? 9.635 15.624 5.783 1.00 82.38 89 ARG A C 1
ATOM 693 O O . ARG A 1 89 ? 8.691 15.346 5.044 1.00 82.38 89 ARG A O 1
ATOM 700 N N . PHE A 1 90 ? 9.579 16.563 6.726 1.00 81.94 90 PHE A N 1
ATOM 701 C CA . PHE A 1 90 ? 8.375 17.353 7.004 1.00 81.94 90 PHE A CA 1
ATOM 702 C C . PHE A 1 90 ? 7.132 16.446 7.152 1.00 81.94 90 PHE A C 1
ATOM 704 O O . PHE A 1 90 ? 7.180 15.441 7.865 1.00 81.94 90 PHE A O 1
ATOM 711 N N . ASN A 1 91 ? 6.056 16.752 6.424 1.00 80.25 91 ASN A N 1
ATOM 712 C CA . ASN A 1 91 ? 4.785 16.026 6.462 1.00 80.25 91 ASN A CA 1
ATOM 713 C C . ASN A 1 91 ? 4.720 14.827 5.493 1.00 80.25 91 ASN A C 1
ATOM 715 O O . ASN A 1 91 ? 3.670 14.201 5.364 1.00 80.25 91 ASN A O 1
ATOM 719 N N . ASN A 1 92 ? 5.822 14.462 4.821 1.00 82.12 92 ASN A N 1
ATOM 720 C CA . ASN A 1 92 ? 5.863 13.279 3.955 1.00 82.12 92 ASN A CA 1
ATOM 721 C C . ASN A 1 92 ? 6.038 12.003 4.779 1.00 82.12 92 ASN A C 1
ATOM 723 O O . ASN A 1 92 ? 7.119 11.418 4.842 1.00 82.12 92 ASN A O 1
ATOM 727 N N . LEU A 1 93 ? 4.954 11.579 5.428 1.00 90.50 93 LEU A N 1
ATOM 728 C CA . LEU A 1 93 ? 4.914 10.343 6.202 1.00 90.50 93 LEU A CA 1
ATOM 729 C C . LEU A 1 93 ? 5.176 9.123 5.307 1.00 90.50 93 LEU A C 1
ATOM 731 O O . LEU A 1 93 ? 4.647 9.028 4.199 1.00 90.50 93 LEU A O 1
ATOM 735 N N . ALA A 1 94 ? 5.934 8.152 5.818 1.00 93.25 94 ALA A N 1
ATOM 736 C CA . ALA A 1 94 ? 6.109 6.855 5.156 1.00 93.25 94 ALA A CA 1
ATOM 737 C C . ALA A 1 94 ? 4.762 6.144 4.945 1.00 93.25 94 ALA A C 1
ATOM 739 O O . ALA A 1 94 ? 4.474 5.631 3.869 1.00 93.25 94 ALA A O 1
ATOM 740 N N . VAL A 1 95 ? 3.918 6.170 5.977 1.00 95.19 95 VAL A N 1
ATOM 741 C CA . VAL A 1 95 ? 2.564 5.621 5.967 1.00 95.19 95 VAL A CA 1
ATOM 742 C C . VAL A 1 95 ? 1.616 6.714 6.430 1.00 95.19 95 VAL A C 1
ATOM 744 O O . VAL A 1 95 ? 1.758 7.233 7.538 1.00 95.19 95 VAL A O 1
ATOM 747 N N . HIS A 1 96 ? 0.668 7.072 5.570 1.00 93.19 96 HIS A N 1
ATOM 748 C CA . HIS A 1 96 ? -0.409 8.004 5.874 1.00 93.19 96 HIS A CA 1
ATOM 749 C C . HIS A 1 96 ? -1.742 7.257 5.829 1.00 93.19 96 HIS A C 1
ATOM 751 O O . HIS A 1 96 ? -2.085 6.630 4.823 1.00 93.19 96 HIS A O 1
ATOM 757 N N . ILE A 1 97 ? -2.486 7.300 6.929 1.00 91.88 97 ILE A N 1
ATOM 758 C CA . ILE A 1 97 ? -3.815 6.706 7.049 1.00 91.88 97 ILE A CA 1
ATOM 759 C C . ILE A 1 97 ? -4.720 7.797 7.598 1.00 91.88 97 ILE A C 1
ATOM 761 O O . ILE A 1 97 ? -4.437 8.365 8.646 1.00 91.88 97 ILE A O 1
ATOM 765 N N . GLU A 1 98 ? -5.797 8.068 6.878 1.00 88.31 98 GLU A N 1
ATOM 766 C CA . GLU A 1 98 ? -6.817 9.034 7.259 1.00 88.31 98 GLU A CA 1
ATOM 767 C C . GLU A 1 98 ? -8.193 8.420 7.008 1.00 88.31 98 GLU A C 1
ATOM 769 O O . GLU A 1 98 ? -8.355 7.577 6.115 1.00 88.31 98 GLU A O 1
ATOM 774 N N . ALA A 1 99 ? -9.173 8.824 7.813 1.00 85.69 99 ALA A N 1
ATOM 775 C CA . ALA A 1 99 ? -10.558 8.453 7.581 1.00 85.69 99 ALA A CA 1
ATOM 776 C C . ALA A 1 99 ? -11.062 9.110 6.289 1.00 85.69 99 ALA A C 1
ATOM 778 O O . ALA A 1 99 ? -10.750 10.265 5.999 1.00 85.69 99 ALA A O 1
ATOM 779 N N . ILE A 1 100 ? -11.873 8.382 5.521 1.00 79.31 100 ILE A N 1
ATOM 780 C CA . ILE A 1 100 ? -12.502 8.932 4.319 1.00 79.31 100 ILE A CA 1
ATOM 781 C C . ILE A 1 100 ? -13.580 9.926 4.764 1.00 79.31 100 ILE A C 1
ATOM 783 O O . ILE A 1 100 ? -14.652 9.526 5.208 1.00 79.31 100 ILE A O 1
ATOM 787 N N . SER A 1 101 ? -13.295 11.221 4.639 1.00 76.69 101 SER A N 1
ATOM 788 C CA . SER A 1 101 ? -14.255 12.300 4.911 1.00 76.69 101 SER A CA 1
ATOM 789 C C . SER A 1 101 ? -15.120 12.644 3.693 1.00 76.69 101 SER A C 1
ATOM 791 O O . SER A 1 101 ? -16.239 13.127 3.843 1.00 76.69 101 SER A O 1
ATOM 793 N N . ASN A 1 102 ? -14.624 12.370 2.480 1.00 75.94 102 ASN A N 1
ATOM 794 C CA . ASN A 1 102 ? -15.336 12.578 1.220 1.00 75.94 102 ASN A CA 1
ATOM 795 C C . ASN A 1 102 ? -15.033 11.433 0.228 1.00 75.94 102 ASN A C 1
ATOM 797 O O . ASN A 1 102 ? -13.971 11.433 -0.406 1.00 75.94 102 ASN A O 1
ATOM 801 N N . PRO A 1 103 ? -15.962 10.474 0.048 1.00 67.06 103 PRO A N 1
ATOM 802 C CA . PRO A 1 103 ? -15.767 9.328 -0.843 1.00 67.06 103 PRO A CA 1
ATOM 803 C C . PRO A 1 103 ? -15.492 9.704 -2.306 1.00 67.06 103 PRO A C 1
ATOM 805 O O . PRO A 1 103 ? -14.702 9.040 -2.975 1.00 67.06 103 PRO A O 1
ATOM 808 N N . ARG A 1 104 ? -16.093 10.794 -2.806 1.00 69.38 104 ARG A N 1
ATOM 809 C CA . ARG A 1 104 ? -15.922 11.247 -4.197 1.00 69.38 104 ARG A CA 1
ATOM 810 C C . ARG A 1 104 ? -14.526 11.807 -4.439 1.00 69.38 104 ARG A C 1
ATOM 812 O O . ARG A 1 104 ? -13.912 11.509 -5.460 1.00 69.38 104 ARG A O 1
ATOM 819 N N . TRP A 1 105 ? -14.024 12.601 -3.495 1.00 66.75 105 TRP A N 1
ATOM 820 C CA . TRP A 1 105 ? -12.666 13.138 -3.562 1.00 66.75 105 TRP A CA 1
ATOM 821 C C . TRP A 1 105 ? -11.627 12.018 -3.495 1.00 66.75 105 TRP A C 1
ATOM 823 O O . TRP A 1 105 ? -10.683 12.005 -4.280 1.00 66.75 105 TRP A O 1
ATOM 833 N N . TRP A 1 106 ? -11.858 11.030 -2.628 1.00 65.62 106 TRP A N 1
ATOM 834 C CA . TRP A 1 106 ? -10.995 9.861 -2.514 1.00 65.62 106 TRP A CA 1
ATOM 835 C C . TRP A 1 106 ? -10.960 9.033 -3.813 1.00 65.62 106 TRP A C 1
ATOM 837 O O . TRP A 1 106 ? -9.883 8.710 -4.311 1.00 65.62 106 TRP A O 1
ATOM 847 N N . ALA A 1 107 ? -12.122 8.754 -4.418 1.00 65.50 107 ALA A N 1
ATOM 848 C CA . ALA A 1 107 ? -12.194 8.032 -5.691 1.00 65.50 107 ALA A CA 1
ATOM 849 C C . ALA A 1 107 ? -11.497 8.798 -6.832 1.00 65.50 107 ALA A C 1
ATOM 851 O O . ALA A 1 107 ? -10.802 8.205 -7.659 1.00 65.50 107 ALA A O 1
ATOM 852 N N . GLY A 1 108 ? -11.629 10.129 -6.849 1.00 65.69 108 GLY A N 1
ATOM 853 C CA . GLY A 1 108 ? -10.876 10.994 -7.756 1.00 65.69 108 GLY A CA 1
ATOM 854 C C . GLY A 1 108 ? -9.363 10.912 -7.531 1.00 65.69 108 GLY A C 1
ATOM 855 O O . GLY A 1 108 ? -8.601 10.836 -8.488 1.00 65.69 108 GLY A O 1
ATOM 856 N N . TYR A 1 109 ? -8.916 10.874 -6.274 1.00 64.00 109 TYR A N 1
ATOM 857 C CA . TYR A 1 109 ? -7.497 10.802 -5.928 1.00 64.00 109 TYR A CA 1
ATOM 858 C C . TYR A 1 109 ? -6.835 9.507 -6.422 1.00 64.00 109 TYR A C 1
ATOM 860 O O . TYR A 1 109 ? -5.785 9.574 -7.052 1.00 64.00 109 TYR A O 1
ATOM 868 N N . CYS A 1 110 ? -7.483 8.351 -6.245 1.00 62.22 110 CYS A N 1
ATOM 869 C CA . CYS A 1 110 ? -6.958 7.060 -6.717 1.00 62.22 110 CYS A CA 1
ATOM 870 C C . CYS A 1 110 ? -6.986 6.866 -8.239 1.00 62.22 110 CYS A C 1
ATOM 872 O O . CYS A 1 110 ? -6.319 5.973 -8.757 1.00 62.22 110 CYS A O 1
ATOM 874 N N . THR A 1 111 ? -7.755 7.676 -8.970 1.00 65.00 111 THR A N 1
ATOM 875 C CA . THR 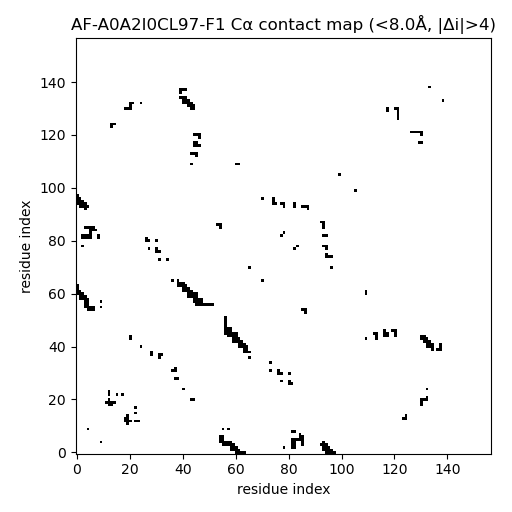A 1 111 ? -7.857 7.587 -10.437 1.00 65.00 111 THR A CA 1
ATOM 876 C C . THR A 1 111 ? -6.989 8.620 -11.155 1.00 65.00 111 THR A C 1
ATOM 878 O O . THR A 1 111 ? -6.598 8.391 -12.300 1.00 65.00 111 THR A O 1
ATOM 881 N N . LYS A 1 112 ? -6.640 9.730 -10.487 1.00 63.09 112 LYS A N 1
ATOM 882 C CA . LYS A 1 112 ? -5.996 10.904 -11.095 1.00 63.09 112 LYS A CA 1
ATOM 883 C C . LYS A 1 112 ? -4.681 10.597 -11.815 1.00 63.09 112 LYS A C 1
ATOM 885 O O . LYS A 1 112 ? -4.471 11.090 -12.917 1.00 63.09 112 LYS A O 1
ATOM 890 N N . GLU A 1 113 ? -3.814 9.781 -11.222 1.00 59.97 113 GLU A N 1
ATOM 891 C CA . GLU A 1 113 ? -2.489 9.461 -11.781 1.00 59.97 113 GLU A CA 1
ATOM 892 C C . GLU A 1 113 ? -2.404 8.021 -12.308 1.00 59.97 113 GLU A C 1
ATOM 894 O O . GLU A 1 113 ? -1.328 7.553 -12.693 1.00 59.97 113 GLU A O 1
ATOM 899 N N . HIS A 1 114 ? -3.535 7.307 -12.345 1.00 65.25 114 HIS A N 1
ATOM 900 C CA . HIS A 1 114 ? -3.574 5.875 -12.636 1.00 65.25 114 HIS A CA 1
ATOM 901 C C . HIS A 1 114 ? -3.055 5.548 -14.037 1.00 65.25 114 HIS A C 1
ATOM 903 O O . HIS A 1 114 ? -2.205 4.674 -14.178 1.00 65.25 114 HIS A O 1
ATOM 909 N N . GLY A 1 115 ? -3.481 6.291 -15.064 1.00 61.09 115 GLY A N 1
ATOM 910 C CA . GLY A 1 115 ? -3.061 6.043 -16.448 1.00 61.09 115 GLY A CA 1
ATOM 911 C C . GLY A 1 115 ? -1.555 6.229 -16.666 1.00 61.09 115 GLY A C 1
ATOM 912 O O . GLY A 1 115 ? -0.890 5.348 -17.212 1.00 61.09 115 GLY A O 1
ATOM 913 N N . ILE A 1 116 ? -0.998 7.344 -16.177 1.00 62.06 116 ILE A N 1
ATOM 914 C CA . ILE A 1 116 ? 0.435 7.651 -16.310 1.00 62.06 116 ILE A CA 1
ATOM 915 C C . ILE A 1 116 ? 1.267 6.659 -15.487 1.00 62.06 116 ILE A C 1
ATOM 917 O O . ILE A 1 116 ? 2.244 6.091 -15.984 1.00 62.06 116 ILE A O 1
ATOM 921 N N . SER A 1 117 ? 0.845 6.387 -14.250 1.00 64.12 117 SER A N 1
ATOM 922 C CA . SER A 1 117 ? 1.499 5.417 -13.371 1.00 64.12 117 SER A CA 1
ATOM 923 C C . SER A 1 117 ? 1.464 4.006 -13.945 1.00 64.12 117 SER A C 1
ATOM 925 O O . SER A 1 117 ? 2.482 3.315 -13.916 1.00 64.12 117 SER A O 1
ATOM 927 N N . ALA A 1 118 ? 0.336 3.582 -14.521 1.00 68.62 118 ALA A N 1
ATOM 928 C CA . A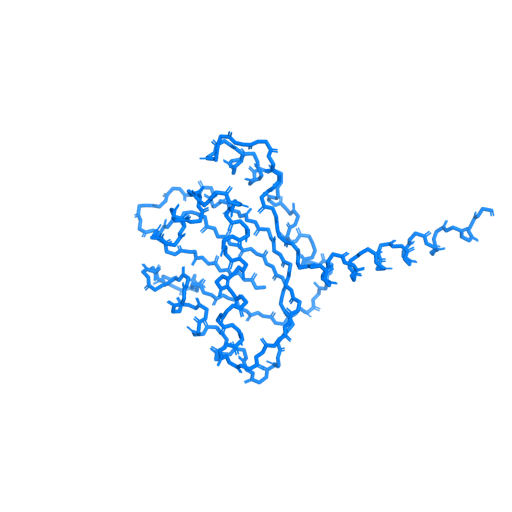LA A 1 118 ? 0.194 2.273 -15.141 1.00 68.62 118 ALA A CA 1
ATOM 929 C C . ALA A 1 118 ? 1.187 2.091 -16.290 1.00 68.62 118 ALA A C 1
ATOM 931 O O . ALA A 1 118 ? 1.797 1.030 -16.399 1.00 68.62 118 ALA A O 1
ATOM 932 N N . ASP A 1 119 ? 1.405 3.111 -17.118 1.00 69.44 119 ASP A N 1
ATOM 933 C CA . ASP A 1 119 ? 2.353 3.026 -18.227 1.00 69.44 119 ASP A CA 1
ATOM 934 C C . ASP A 1 119 ? 3.814 3.042 -17.767 1.00 69.44 119 ASP A C 1
ATOM 936 O O . ASP A 1 119 ? 4.621 2.261 -18.285 1.00 69.44 119 ASP A O 1
ATOM 940 N N . ILE A 1 120 ? 4.159 3.841 -16.749 1.00 68.88 120 ILE A N 1
ATOM 941 C CA . ILE A 1 120 ? 5.481 3.784 -16.103 1.00 68.88 120 ILE A CA 1
ATOM 942 C C . ILE A 1 120 ? 5.714 2.392 -15.503 1.00 68.88 120 ILE A C 1
ATOM 944 O O . ILE A 1 120 ? 6.763 1.793 -15.730 1.00 68.88 120 ILE A O 1
ATOM 948 N N . LEU A 1 121 ? 4.725 1.830 -14.806 1.00 68.44 121 LEU A N 1
ATOM 949 C CA . LEU A 1 121 ? 4.798 0.503 -14.190 1.00 68.44 121 LEU A CA 1
ATOM 950 C C . LEU A 1 121 ? 4.892 -0.620 -15.220 1.00 68.44 121 LEU A C 1
ATOM 952 O O . LEU A 1 121 ? 5.656 -1.565 -15.022 1.00 68.44 121 LEU A O 1
ATOM 956 N N . LYS A 1 122 ? 4.158 -0.534 -16.334 1.00 75.88 122 LYS A N 1
ATOM 957 C CA . LYS A 1 122 ? 4.271 -1.494 -17.440 1.00 75.88 122 LYS A CA 1
ATOM 958 C C . LYS A 1 122 ? 5.680 -1.483 -18.031 1.00 75.88 122 LYS A C 1
ATOM 960 O O . LYS A 1 122 ? 6.251 -2.554 -18.241 1.00 75.88 122 LYS A O 1
ATOM 965 N N . LYS A 1 123 ? 6.251 -0.288 -18.249 1.00 76.75 123 LYS A N 1
ATOM 966 C CA . LYS A 1 123 ? 7.626 -0.103 -18.743 1.00 76.75 123 LYS A CA 1
ATOM 967 C C . LYS A 1 123 ? 8.659 -0.629 -17.747 1.00 76.75 123 LYS A C 1
ATOM 969 O O . LYS A 1 123 ? 9.456 -1.482 -18.118 1.00 76.75 123 LYS A O 1
ATOM 974 N N . ALA A 1 124 ? 8.592 -0.197 -16.486 1.00 69.75 124 ALA A N 1
ATOM 975 C CA . ALA A 1 124 ? 9.512 -0.612 -15.425 1.00 69.75 124 ALA A CA 1
ATOM 976 C C . ALA A 1 124 ? 9.514 -2.134 -15.207 1.00 69.75 124 ALA A C 1
ATOM 978 O O . ALA A 1 124 ? 10.547 -2.714 -14.892 1.00 69.75 124 ALA A O 1
ATOM 979 N N . ARG A 1 125 ? 8.367 -2.795 -15.409 1.00 72.44 125 ARG A N 1
ATOM 980 C CA . ARG A 1 125 ? 8.221 -4.252 -15.258 1.00 72.44 125 ARG A CA 1
ATOM 981 C C . ARG A 1 125 ? 8.456 -5.049 -16.542 1.00 72.44 125 ARG A C 1
ATOM 983 O O . ARG A 1 125 ? 8.430 -6.277 -16.481 1.00 72.44 125 ARG A O 1
ATOM 990 N N . GLY A 1 126 ? 8.545 -4.396 -17.701 1.00 74.81 126 GLY A N 1
ATOM 991 C CA . GLY A 1 126 ? 8.508 -5.063 -19.008 1.00 74.81 126 GLY A CA 1
ATOM 992 C C . GLY A 1 126 ? 7.240 -5.903 -19.245 1.00 74.81 126 GLY A C 1
ATOM 993 O O . GLY A 1 126 ? 7.292 -6.918 -19.935 1.00 74.81 126 GLY A O 1
ATOM 994 N N . LYS A 1 127 ? 6.097 -5.541 -18.641 1.00 73.19 127 LYS A N 1
ATOM 995 C CA . LYS A 1 127 ? 4.847 -6.332 -18.669 1.00 73.19 127 LYS A CA 1
ATOM 996 C C . LYS A 1 127 ? 3.643 -5.452 -18.987 1.00 73.19 127 LYS A C 1
ATOM 998 O O . LYS A 1 127 ? 3.528 -4.361 -18.454 1.00 73.19 127 LYS A O 1
ATOM 1003 N N . ARG A 1 128 ? 2.689 -5.957 -19.781 1.00 72.94 128 ARG A N 1
ATOM 1004 C CA . ARG A 1 128 ? 1.455 -5.227 -20.156 1.00 72.94 128 ARG A CA 1
ATOM 1005 C C . ARG A 1 128 ? 0.339 -5.261 -19.099 1.00 72.94 128 ARG A C 1
ATOM 1007 O O . ARG A 1 128 ? -0.670 -4.588 -19.275 1.00 72.94 128 ARG A O 1
ATOM 1014 N N . THR A 1 129 ? 0.490 -6.041 -18.026 1.00 67.81 129 THR A N 1
ATOM 1015 C CA . THR A 1 129 ? -0.567 -6.215 -17.013 1.00 67.81 129 THR A CA 1
ATOM 1016 C C . THR A 1 129 ? -0.744 -4.968 -16.149 1.00 67.81 129 THR A C 1
ATOM 1018 O O . THR A 1 129 ? 0.247 -4.337 -15.773 1.00 67.81 129 THR A O 1
ATOM 1021 N N . VAL A 1 130 ? -1.993 -4.680 -15.777 1.00 67.31 130 VAL A N 1
ATOM 1022 C CA . VAL A 1 130 ? -2.365 -3.599 -14.851 1.00 67.31 130 VAL A CA 1
ATOM 1023 C C . VAL A 1 130 ? -1.704 -3.836 -13.477 1.00 67.31 130 VAL A C 1
ATOM 1025 O O . VAL A 1 130 ? -1.631 -4.990 -13.042 1.00 67.31 130 VAL A O 1
ATOM 1028 N N . PRO A 1 131 ? -1.153 -2.799 -12.819 1.00 70.62 131 PRO A N 1
ATOM 1029 C CA . PRO A 1 131 ? -0.394 -2.942 -11.575 1.00 70.62 131 PRO A CA 1
ATOM 1030 C C . PRO A 1 131 ? -1.246 -2.833 -10.295 1.00 70.62 131 PRO A C 1
ATOM 1032 O O . PRO A 1 131 ? -0.686 -2.614 -9.222 1.00 70.62 131 PRO A O 1
ATOM 1035 N N . ASP A 1 132 ? -2.563 -2.986 -10.393 1.00 76.88 132 ASP A N 1
ATOM 1036 C CA . ASP A 1 132 ? -3.492 -2.802 -9.274 1.00 76.88 132 ASP A CA 1
ATOM 1037 C C . ASP A 1 132 ? -3.692 -4.088 -8.464 1.00 76.88 132 ASP A C 1
ATOM 1039 O O . ASP A 1 132 ? -3.416 -5.197 -8.936 1.00 76.88 132 ASP A O 1
ATOM 1043 N N . TYR A 1 133 ? -4.205 -3.939 -7.242 1.00 74.75 133 TYR A N 1
ATOM 1044 C CA . TYR A 1 133 ? -4.639 -5.050 -6.403 1.00 74.75 133 TYR A CA 1
ATOM 1045 C C . TYR A 1 133 ? -5.995 -4.765 -5.758 1.00 74.75 133 TYR A C 1
ATOM 1047 O O . TYR A 1 133 ? -6.204 -3.721 -5.141 1.00 74.75 133 TYR A O 1
ATOM 1055 N N . ALA A 1 134 ? -6.877 -5.755 -5.817 1.00 66.81 134 ALA A N 1
ATOM 1056 C CA . ALA A 1 134 ? -8.068 -5.850 -4.988 1.00 66.81 134 ALA A CA 1
ATOM 1057 C C . ALA A 1 134 ? -8.117 -7.267 -4.410 1.00 66.81 134 ALA A C 1
ATOM 1059 O O . ALA A 1 134 ? -7.893 -8.230 -5.149 1.00 66.81 134 ALA A O 1
ATOM 1060 N N . SER A 1 135 ? -8.381 -7.405 -3.106 1.00 64.81 135 SER A N 1
ATOM 1061 C CA . SER A 1 135 ? -8.735 -8.714 -2.541 1.00 64.81 135 SER A CA 1
ATOM 1062 C C . SER A 1 135 ? -10.008 -9.246 -3.204 1.00 64.81 135 SER A C 1
ATOM 1064 O O . SER A 1 135 ? -10.792 -8.457 -3.728 1.00 64.81 135 SER A O 1
ATOM 1066 N N . ASP A 1 136 ? -10.246 -10.561 -3.159 1.00 69.88 136 ASP A N 1
ATOM 1067 C CA . ASP A 1 136 ? -11.465 -11.153 -3.737 1.00 69.88 136 ASP A CA 1
ATOM 1068 C C . ASP A 1 136 ? -12.723 -10.483 -3.171 1.00 69.88 136 ASP A C 1
ATOM 1070 O O . ASP A 1 136 ? -13.585 -10.039 -3.916 1.00 69.88 136 ASP A O 1
ATOM 1074 N N . SER A 1 137 ? -12.751 -10.256 -1.860 1.00 59.41 137 SER A N 1
ATOM 1075 C CA . SER A 1 137 ? -13.806 -9.514 -1.168 1.00 59.41 137 SER A CA 1
ATOM 1076 C C . SER A 1 137 ? -13.942 -8.048 -1.596 1.00 59.41 137 SER A C 1
ATOM 1078 O O . SER A 1 137 ? -15.058 -7.558 -1.739 1.00 59.41 137 SER A O 1
ATOM 1080 N N . ALA A 1 138 ? -12.837 -7.332 -1.832 1.00 59.06 138 ALA A N 1
ATOM 1081 C CA . ALA A 1 138 ? -12.878 -5.949 -2.307 1.00 59.06 138 ALA A CA 1
ATOM 1082 C C . ALA A 1 138 ? -13.333 -5.875 -3.770 1.00 59.06 138 ALA A C 1
ATOM 1084 O O . ALA A 1 138 ? -14.051 -4.953 -4.152 1.00 59.06 138 ALA A O 1
ATOM 1085 N N . ARG A 1 139 ? -12.940 -6.860 -4.584 1.00 61.59 139 ARG A N 1
ATOM 1086 C CA . ARG A 1 139 ? -13.388 -7.008 -5.968 1.00 61.59 139 ARG A CA 1
ATOM 1087 C C . ARG A 1 139 ? -14.877 -7.319 -6.017 1.00 61.59 139 ARG A C 1
ATOM 1089 O O . ARG A 1 139 ? -15.595 -6.671 -6.768 1.00 61.59 139 ARG A O 1
ATOM 1096 N N . ASP A 1 140 ? -15.331 -8.274 -5.217 1.00 60.88 140 ASP A N 1
ATOM 1097 C CA . ASP A 1 140 ? -16.723 -8.706 -5.190 1.00 60.88 140 ASP A CA 1
ATOM 1098 C C . ASP A 1 140 ? -17.612 -7.619 -4.563 1.00 60.88 140 ASP A C 1
ATOM 1100 O O . ASP A 1 140 ? -18.653 -7.298 -5.118 1.00 60.88 140 ASP A O 1
ATOM 1104 N N . GLY A 1 141 ? -17.164 -6.941 -3.501 1.00 56.25 141 GLY A N 1
ATOM 1105 C CA . GLY A 1 141 ? -17.860 -5.779 -2.937 1.00 56.25 141 GLY A CA 1
ATOM 1106 C C . GLY A 1 141 ? -17.924 -4.587 -3.899 1.00 56.25 141 GLY A C 1
ATOM 1107 O O . GLY A 1 141 ? -18.963 -3.938 -4.012 1.00 56.25 141 GLY A O 1
ATOM 1108 N N . GLY A 1 142 ? -16.842 -4.322 -4.640 1.00 56.28 142 GLY A N 1
ATOM 1109 C CA . GLY A 1 142 ? -16.826 -3.317 -5.704 1.00 56.28 142 GLY A CA 1
ATOM 1110 C C . GLY A 1 142 ? -17.747 -3.682 -6.868 1.00 56.28 142 GLY A C 1
ATOM 1111 O O . GLY A 1 142 ? -18.452 -2.818 -7.381 1.00 56.28 142 GLY A O 1
ATOM 1112 N N . LYS A 1 143 ? -17.793 -4.965 -7.241 1.00 49.66 143 LYS A N 1
ATOM 1113 C CA . LYS A 1 143 ? -18.717 -5.498 -8.242 1.00 49.66 143 LYS A CA 1
ATOM 1114 C C . LYS A 1 143 ? -20.170 -5.321 -7.795 1.00 49.66 143 LYS A C 1
ATOM 1116 O O . LYS A 1 143 ? -20.935 -4.735 -8.545 1.00 49.66 143 LYS A O 1
ATOM 1121 N N . THR A 1 144 ? -20.518 -5.701 -6.566 1.00 54.78 144 THR A N 1
ATOM 1122 C CA . THR A 1 144 ? -21.870 -5.521 -6.010 1.00 54.78 144 THR A CA 1
ATOM 1123 C C . THR A 1 144 ? -22.293 -4.050 -5.973 1.00 54.78 144 THR A C 1
ATOM 1125 O O . THR A 1 144 ? -23.433 -3.727 -6.294 1.00 54.78 144 THR A O 1
ATOM 1128 N N . LEU A 1 145 ? -21.387 -3.133 -5.609 1.00 46.75 145 LEU A N 1
ATOM 1129 C CA . LEU A 1 145 ? -21.654 -1.688 -5.649 1.00 46.75 145 LEU A CA 1
ATOM 1130 C C . LEU A 1 145 ? -21.829 -1.160 -7.078 1.00 46.75 145 LEU A C 1
ATOM 1132 O O . LEU A 1 145 ? -22.651 -0.283 -7.313 1.00 46.75 145 LEU A O 1
ATOM 1136 N N . TYR A 1 146 ? -21.050 -1.662 -8.033 1.00 41.91 146 TYR A N 1
ATOM 1137 C CA . TYR A 1 146 ? -21.176 -1.269 -9.434 1.00 41.91 146 TYR A CA 1
ATOM 1138 C C . TYR A 1 146 ? -22.472 -1.801 -10.058 1.00 41.91 146 TYR A C 1
ATOM 1140 O O . TYR A 1 146 ? -23.154 -1.073 -10.773 1.00 41.91 146 TYR A O 1
ATOM 1148 N N . GLU A 1 147 ? -22.837 -3.046 -9.752 1.00 46.53 147 GLU A N 1
ATOM 1149 C CA . GLU A 1 147 ? -24.079 -3.679 -10.200 1.00 46.53 147 GLU A CA 1
ATOM 1150 C C . GLU A 1 147 ? -25.306 -2.970 -9.617 1.00 46.53 147 GLU A C 1
ATOM 1152 O O . GLU A 1 147 ? -26.217 -2.648 -10.372 1.00 46.53 147 GLU A O 1
ATOM 1157 N N . SER A 1 148 ? -25.297 -2.596 -8.332 1.00 41.22 148 SER A N 1
ATOM 1158 C CA . SER A 1 148 ? -26.410 -1.841 -7.733 1.00 41.22 148 SER A CA 1
ATOM 1159 C C . SER A 1 148 ? -26.559 -0.426 -8.303 1.00 41.22 148 SER A C 1
ATOM 1161 O O . SER A 1 148 ? -27.671 0.085 -8.431 1.00 41.22 148 SER A O 1
ATOM 1163 N N . VAL A 1 149 ? -25.453 0.205 -8.711 1.00 43.09 149 VAL A N 1
ATOM 1164 C CA . VAL A 1 149 ? -25.480 1.462 -9.472 1.00 43.09 149 VAL A CA 1
ATOM 1165 C C . VAL A 1 149 ? -26.018 1.239 -10.889 1.00 43.09 149 VAL A C 1
ATOM 1167 O O . VAL A 1 149 ? -26.774 2.068 -11.378 1.00 43.09 149 VAL A O 1
ATOM 1170 N N . GLY A 1 150 ? -25.687 0.125 -11.544 1.00 39.12 150 GLY A N 1
ATOM 1171 C CA . GLY A 1 150 ? -26.264 -0.247 -12.840 1.00 39.12 150 GLY A CA 1
ATOM 1172 C C . GLY A 1 150 ? -27.777 -0.482 -12.772 1.00 39.12 150 GLY A C 1
ATOM 1173 O O . GLY A 1 150 ? -28.513 0.004 -13.629 1.00 39.12 150 GLY A O 1
ATOM 1174 N N . GLU A 1 151 ? -28.259 -1.149 -11.724 1.00 47.38 151 GLU A N 1
ATOM 1175 C CA . GLU A 1 151 ? -29.689 -1.377 -11.467 1.00 47.38 151 GLU A CA 1
ATOM 1176 C C . GLU A 1 151 ? -30.457 -0.066 -11.237 1.00 47.38 151 GLU A C 1
ATOM 1178 O O . GLU A 1 151 ? -31.566 0.095 -11.746 1.00 47.38 151 GLU A O 1
ATOM 1183 N N . LEU A 1 152 ? -29.837 0.921 -10.577 1.00 40.53 152 LEU A N 1
ATOM 1184 C CA . LEU A 1 152 ? -30.393 2.272 -10.404 1.00 40.53 152 LEU A CA 1
ATOM 1185 C C . LEU A 1 152 ? -30.652 3.006 -11.732 1.00 40.53 152 LEU A C 1
ATOM 1187 O O . LEU A 1 152 ? -31.520 3.874 -11.773 1.00 40.53 152 LEU A O 1
ATOM 1191 N N . PHE A 1 153 ? -29.952 2.647 -12.812 1.00 45.25 153 PHE A N 1
ATOM 1192 C CA . PHE A 1 153 ? -30.156 3.210 -14.155 1.00 45.25 153 PHE A CA 1
ATOM 1193 C C . PHE A 1 153 ? -30.893 2.261 -15.113 1.00 45.25 153 PHE A C 1
ATOM 1195 O O . PHE A 1 153 ? -31.152 2.620 -16.257 1.00 45.25 153 PHE A O 1
ATOM 1202 N N . SER A 1 154 ? -31.251 1.059 -14.653 1.00 46.19 154 SER A N 1
ATOM 1203 C CA . SER A 1 154 ? -31.992 0.058 -15.438 1.00 46.19 154 SER A CA 1
ATOM 1204 C C . SER A 1 154 ? -33.514 0.173 -15.272 1.00 46.19 154 SER A C 1
ATOM 1206 O O . SER A 1 154 ? -34.258 -0.550 -15.925 1.00 46.19 154 SER A O 1
ATOM 1208 N N . HIS A 1 155 ? -33.985 1.071 -14.399 1.00 44.16 155 HIS A N 1
ATOM 1209 C CA . HIS A 1 155 ? -35.407 1.333 -14.143 1.00 44.16 155 HIS A CA 1
ATOM 1210 C C . HIS A 1 155 ? -35.959 2.583 -14.861 1.00 44.16 155 HIS A C 1
ATOM 1212 O O . HIS A 1 155 ? -37.102 2.962 -14.617 1.00 44.16 155 HIS A O 1
ATOM 1218 N N . GLU A 1 156 ? -35.186 3.200 -15.763 1.00 45.56 156 GLU A N 1
ATOM 1219 C CA . GLU A 1 156 ? -35.633 4.319 -16.619 1.00 45.56 156 GLU A CA 1
ATOM 1220 C C . GLU A 1 156 ? -35.826 3.935 -18.105 1.00 45.56 156 GLU A C 1
ATOM 1222 O O . GLU A 1 156 ? -35.864 4.813 -18.967 1.00 45.56 156 GLU A O 1
ATOM 1227 N N . SER A 1 157 ? -35.985 2.645 -18.431 1.00 40.56 157 SER A N 1
ATOM 1228 C CA . SER A 1 157 ? -36.307 2.178 -19.795 1.00 40.56 157 SER A CA 1
ATOM 1229 C C . SER A 1 157 ? -37.632 1.438 -19.883 1.00 40.56 157 SER A C 1
ATOM 1231 O O . SER A 1 157 ? -37.794 0.489 -19.082 1.00 40.56 157 SER A O 1
#

Radius of gyration: 16.37 Å; Cα contacts (8 Å, |Δi|>4): 205; chains: 1; bounding box: 54×30×38 Å

Foldseek 3Di:
DKAFFAPVLQVCLLPDPVHNQVSLVVLLQVLCVVVVDDWWKWKAWFADPDDDPQGGRIMIDIDIDDDPVCPVVSLVSSCVRGPVSPDDDDPRRNDDDDDCPDPVVSVCVRVVCQVVRQVVSCVSNVHNDRRIDTDPVRVVVVVVVVVVVVVVVVVPD

pLDDT: mean 79.08, std 16.19, range [39.12, 97.94]

Sequence (157 aa):
MTIRLDHRTATKALDAKRGPANHLAGIIQRTLAKLGISTDLAFNLEYTHCASTENHPLHLHGIVRIPADRIEEVRLALRSALAEGYRQRFNNLAVHIEAISNPRWWAGYCTKEHGISADILKKARGKRTVPDYASDSARDGGKTLYESVGELFSHES

Mean predicted aligned error: 8.31 Å

Solvent-accessible surface area (backbone atoms only — not comparable to full-atom values): 8787 Å² total; per-residue (Å²): 63,40,41,40,23,8,55,71,50,42,53,53,20,60,71,30,91,82,32,34,33,58,47,49,49,55,50,52,52,56,54,36,45,75,72,74,44,84,64,51,39,36,36,42,52,39,58,53,92,61,92,49,93,81,42,42,42,46,29,35,44,35,53,69,65,71,64,80,94,44,50,67,60,51,38,53,51,48,24,62,74,41,17,66,74,40,78,67,55,92,89,51,56,42,46,43,79,69,81,86,88,47,71,68,61,50,56,48,60,70,52,70,57,39,69,65,20,41,51,53,50,19,59,78,56,75,38,93,66,81,56,56,38,58,37,72,65,37,46,50,51,49,46,54,54,49,50,55,54,48,54,70,64,61,76,80,118

Nearest PDB structures (foldseek):
  4cnz-assembly1_C  TM=5.981E-01  e=1.000E-01  Azospirillum brasilense
  4cnz-assembly2_F  TM=5.955E-01  e=8.852E-02  Azospirillum brasilense
  8wm7-assembly1_E  TM=5.031E-01  e=2.356E-01  Nostoc sp. PCC 7120 = FACHB-418
  4c3k-assembly2_C  TM=5.592E-01  e=3.845E-01  Synechococcus elongatus
  6vq8-assembly1_a  TM=3.735E-01  e=2.563E+00  Rattus norvegicus

Organism: NCBI:txid1793966

Secondary structure (DSSP, 8-state):
-EEEPPHHHHHHHHT-TT-HHHHHHHHHHHHHHHTT----EEEEEEE-SS--SSS-SEEEEEEE---GGGHHHHHHHHHHHH-TT----TT--SEE----S-HHHHHHHHHHTHHHHHHHHHHHHT--S---EE-HHHHHHHHHHHHHHHHHTSS--